Protein AF-A0A840IA68-F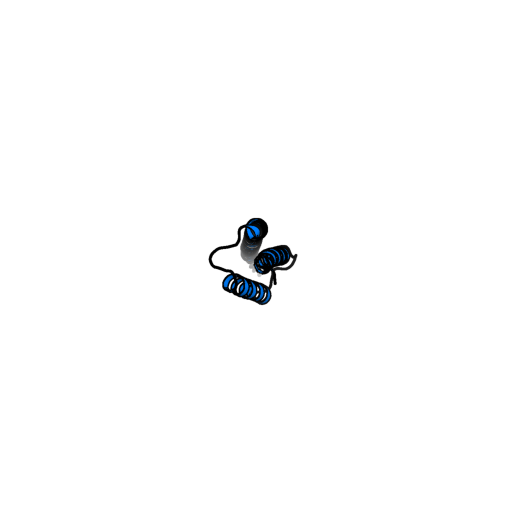1 (afdb_monomer_lite)

Secondary structure (DSSP, 8-state):
--TTHHHHHHHHHHHHHHHHHHSSSPPPHHHHHHHHHHHHHHHHHS-SS--GGGHHHHHHHHHHHHHHHHHHHHHHHHHHHHHHHHHHHHHHHHHHHHHSSSS-------

Organism: NCBI:txid912552

InterPro domains:
  IPR008622 Flagellar protein FliT [PF05400] (5-97)

Sequence (110 aa):
MSELEPYEALAALAERELVLVRGEQLPTLEELDALLRERDALVEALPAEPPAGARPALARAMALQEQTTAELGRRAAEVRRSIGDVELGRRVARGYGTTGVASGGLDWAG

Structure (mmCIF, N/CA/C/O backbone):
data_AF-A0A840IA68-F1
#
_entry.id   AF-A0A840IA68-F1
#
loop_
_atom_site.group_PDB
_atom_site.id
_atom_site.type_symbol
_atom_site.label_atom_id
_atom_site.label_alt_id
_atom_site.label_comp_id
_atom_site.label_asym_id
_atom_site.label_entity_id
_atom_site.label_seq_id
_atom_site.pdbx_PDB_ins_code
_atom_site.Cartn_x
_atom_site.Cartn_y
_atom_site.Cartn_z
_atom_site.occupancy
_atom_site.B_iso_or_equiv
_atom_site.auth_seq_id
_atom_site.auth_comp_id
_atom_site.auth_asym_id
_atom_site.auth_atom_id
_atom_site.pdbx_PDB_model_num
ATOM 1 N N . MET A 1 1 ? -2.498 1.262 26.387 1.00 61.78 1 MET A N 1
ATOM 2 C CA . MET A 1 1 ? -2.772 1.125 24.948 1.00 61.78 1 MET A CA 1
ATOM 3 C C . MET A 1 1 ? -4.273 1.058 24.771 1.00 61.78 1 MET A C 1
ATOM 5 O O . MET A 1 1 ? -4.914 0.328 25.518 1.00 61.78 1 MET A O 1
ATOM 9 N N . SER A 1 2 ? -4.834 1.904 23.911 1.00 82.81 2 SER A N 1
ATOM 10 C CA . SER A 1 2 ? -6.280 1.904 23.635 1.00 82.81 2 SER A CA 1
ATOM 11 C C . SER A 1 2 ? -6.615 0.730 22.715 1.00 82.81 2 SER A C 1
ATOM 13 O O . SER A 1 2 ? -5.811 0.407 21.846 1.00 82.81 2 SER A O 1
ATOM 15 N N . GLU A 1 3 ? -7.803 0.131 22.831 1.00 87.94 3 GLU A N 1
ATOM 16 C CA . GLU A 1 3 ? -8.269 -0.915 21.896 1.00 87.94 3 GLU A CA 1
ATOM 17 C C . GLU A 1 3 ? -8.305 -0.438 20.429 1.00 87.94 3 GLU A C 1
ATOM 19 O O . GLU A 1 3 ? -8.328 -1.249 19.508 1.00 87.94 3 GLU A O 1
ATOM 24 N N . LEU A 1 4 ? -8.286 0.881 20.202 1.00 92.06 4 LEU A N 1
ATOM 25 C CA . LEU A 1 4 ? -8.270 1.500 18.872 1.00 92.06 4 LEU A CA 1
ATOM 26 C C . LEU A 1 4 ? -6.860 1.707 18.298 1.00 92.06 4 LEU A C 1
ATOM 28 O O . LEU A 1 4 ? -6.716 1.960 17.105 1.00 92.06 4 LEU A O 1
ATOM 32 N N . GLU A 1 5 ? -5.821 1.614 19.127 1.00 92.38 5 GLU A N 1
ATOM 33 C CA . GLU A 1 5 ? -4.443 1.948 18.751 1.00 92.38 5 GLU A CA 1
ATOM 34 C C . GLU A 1 5 ? -3.893 1.078 17.604 1.00 92.38 5 GLU A C 1
ATOM 36 O O . GLU A 1 5 ? -3.343 1.653 16.663 1.00 92.38 5 GLU A O 1
ATOM 41 N N . PRO A 1 6 ? -4.108 -0.255 17.571 1.00 93.81 6 PRO A N 1
ATOM 42 C CA . PRO A 1 6 ? -3.674 -1.082 16.441 1.00 93.81 6 PRO A CA 1
ATOM 43 C C . PRO A 1 6 ? -4.346 -0.709 15.110 1.00 93.81 6 PRO A C 1
ATOM 45 O O . PRO A 1 6 ? -3.743 -0.829 14.047 1.00 93.81 6 PRO A O 1
ATOM 48 N N . TYR A 1 7 ? -5.588 -0.218 15.154 1.00 95.38 7 TYR A N 1
ATOM 49 C CA . TYR A 1 7 ? -6.327 0.191 13.958 1.00 95.38 7 TYR A CA 1
ATOM 50 C C . TYR A 1 7 ? -5.835 1.528 13.406 1.00 95.38 7 TYR A C 1
ATOM 52 O O . TYR A 1 7 ? -5.718 1.685 12.192 1.00 95.38 7 TYR A O 1
ATOM 60 N N . GLU A 1 8 ? -5.514 2.484 14.279 1.00 96.31 8 GLU A N 1
ATOM 61 C CA . GLU A 1 8 ? -4.855 3.726 13.857 1.00 96.31 8 GLU A CA 1
ATOM 62 C C . GLU A 1 8 ? -3.434 3.446 13.347 1.00 96.31 8 GLU A C 1
ATOM 64 O O . GLU A 1 8 ? -3.021 4.040 12.354 1.00 96.31 8 GLU A O 1
ATOM 69 N N . ALA A 1 9 ? -2.713 2.488 13.944 1.00 96.25 9 ALA A N 1
ATOM 70 C CA . ALA A 1 9 ? -1.418 2.039 13.434 1.00 96.25 9 ALA A CA 1
ATOM 71 C C . ALA A 1 9 ? -1.534 1.424 12.029 1.00 96.25 9 ALA A C 1
ATOM 73 O O . ALA A 1 9 ? -0.722 1.735 11.160 1.00 96.25 9 ALA A O 1
ATOM 74 N N . LEU A 1 10 ? -2.575 0.625 11.765 1.00 96.31 10 LEU A N 1
ATOM 75 C CA . LEU A 1 10 ? -2.850 0.090 10.429 1.00 96.31 10 LEU A CA 1
ATOM 76 C C . LEU A 1 10 ? -3.147 1.203 9.411 1.00 96.31 10 LEU A C 1
ATOM 78 O O . LEU A 1 10 ? -2.665 1.155 8.280 1.00 96.31 10 LEU A O 1
ATOM 82 N N . ALA A 1 11 ? -3.915 2.223 9.805 1.00 97.06 11 ALA A N 1
ATOM 83 C CA . ALA A 1 11 ? 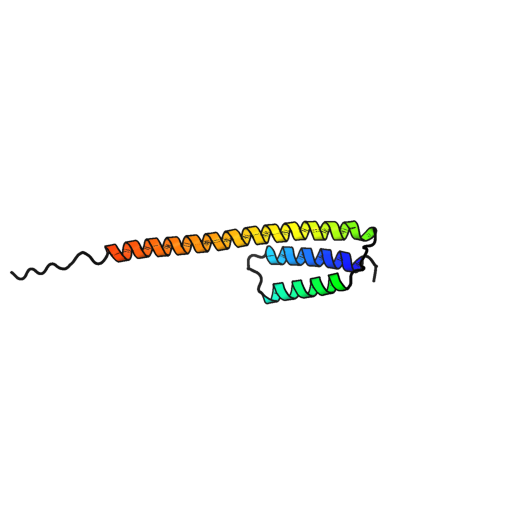-4.179 3.377 8.950 1.00 97.06 11 ALA A CA 1
ATOM 84 C C . ALA A 1 11 ? -2.893 4.165 8.649 1.00 97.06 11 ALA A C 1
ATOM 86 O O . ALA A 1 11 ? -2.627 4.473 7.490 1.00 97.06 11 ALA A O 1
ATOM 87 N N . ALA A 1 12 ? -2.061 4.420 9.662 1.00 97.19 12 ALA A N 1
ATOM 88 C CA . ALA A 1 12 ? -0.770 5.082 9.493 1.00 97.19 12 ALA A CA 1
ATOM 89 C C . ALA A 1 12 ? 0.190 4.269 8.607 1.00 97.19 12 ALA A C 1
ATOM 91 O O . ALA A 1 12 ? 0.888 4.833 7.766 1.00 97.19 12 ALA A O 1
ATOM 92 N N . LEU A 1 13 ? 0.200 2.939 8.741 1.00 97.38 13 LEU A N 1
ATOM 93 C CA . LEU A 1 13 ? 0.963 2.055 7.862 1.00 97.38 13 LEU A CA 1
ATOM 94 C C . LEU A 1 13 ? 0.522 2.209 6.398 1.00 97.38 13 LEU A C 1
ATOM 96 O O . LEU A 1 13 ? 1.378 2.383 5.530 1.00 97.38 13 LEU A O 1
ATOM 100 N N . ALA A 1 14 ? -0.787 2.230 6.133 1.00 97.44 14 ALA A N 1
ATOM 101 C CA . ALA A 1 14 ? -1.323 2.438 4.787 1.00 97.44 14 ALA A CA 1
ATOM 102 C C . ALA A 1 14 ? -0.957 3.823 4.210 1.00 97.44 14 ALA A C 1
ATOM 104 O O . ALA A 1 14 ? -0.717 3.953 3.009 1.00 97.44 14 ALA A O 1
ATOM 105 N N . GLU A 1 15 ? -0.859 4.863 5.047 1.00 97.50 15 GLU A N 1
ATOM 106 C CA . GLU A 1 15 ? -0.368 6.184 4.622 1.00 97.50 15 GLU A CA 1
ATOM 107 C C . GLU A 1 15 ? 1.104 6.126 4.200 1.00 97.50 15 GLU A C 1
ATOM 109 O O . GLU A 1 15 ? 1.469 6.667 3.155 1.00 97.50 15 GLU A O 1
ATOM 114 N N . ARG A 1 16 ? 1.956 5.441 4.972 1.00 96.88 16 ARG A N 1
ATOM 115 C CA . ARG A 1 16 ? 3.382 5.287 4.639 1.00 96.88 16 ARG A CA 1
ATOM 116 C C . ARG A 1 16 ? 3.588 4.465 3.371 1.00 96.88 16 ARG A C 1
ATOM 118 O O . ARG A 1 16 ? 4.428 4.833 2.556 1.00 96.88 16 ARG A O 1
ATOM 125 N N . GLU A 1 17 ? 2.818 3.395 3.183 1.00 95.81 17 GLU A N 1
ATOM 126 C CA . GLU A 1 17 ? 2.806 2.630 1.932 1.00 95.81 17 GLU A CA 1
ATOM 127 C C . GLU A 1 17 ? 2.453 3.538 0.750 1.00 95.81 17 GLU A C 1
ATOM 129 O O . GLU A 1 17 ? 3.168 3.543 -0.252 1.00 95.81 17 GLU A O 1
ATOM 134 N N . LEU A 1 18 ? 1.411 4.369 0.886 1.00 95.94 18 LEU A N 1
ATOM 135 C CA . LEU A 1 18 ? 1.013 5.313 -0.156 1.00 95.94 18 LEU A CA 1
ATOM 136 C C . LEU A 1 18 ? 2.115 6.339 -0.465 1.00 95.94 18 LEU A C 1
ATOM 138 O O . LEU A 1 18 ? 2.364 6.648 -1.631 1.00 95.94 18 LEU A O 1
ATOM 142 N N . VAL A 1 19 ? 2.779 6.874 0.561 1.00 95.88 19 VAL A N 1
ATOM 143 C CA . VAL A 1 19 ? 3.915 7.795 0.397 1.00 95.88 19 VAL A CA 1
ATOM 144 C C . VAL A 1 19 ? 5.060 7.109 -0.341 1.00 95.88 19 VAL A C 1
ATOM 146 O O . VAL A 1 19 ? 5.585 7.676 -1.300 1.00 95.88 19 VAL A O 1
ATOM 149 N N . LEU A 1 20 ? 5.405 5.881 0.052 1.00 94.69 20 LEU A N 1
ATOM 150 C CA . LEU A 1 20 ? 6.472 5.110 -0.573 1.00 94.69 20 LEU A CA 1
ATOM 151 C C . LEU A 1 20 ? 6.174 4.866 -2.060 1.00 94.69 20 LEU A C 1
ATOM 153 O O . LEU A 1 20 ? 7.022 5.131 -2.911 1.00 94.69 20 LEU A O 1
ATOM 157 N N . VAL A 1 21 ? 4.953 4.438 -2.401 1.00 93.38 21 VAL A N 1
ATOM 158 C CA . VAL A 1 21 ? 4.584 4.207 -3.807 1.00 93.38 21 VAL A CA 1
ATOM 159 C C . VAL A 1 21 ? 4.371 5.490 -4.596 1.00 93.38 21 VAL A C 1
ATOM 161 O O . VAL A 1 21 ? 4.337 5.415 -5.813 1.00 93.38 21 VAL A O 1
ATOM 164 N N . ARG A 1 22 ? 4.207 6.656 -3.961 1.00 94.88 22 ARG A N 1
ATOM 165 C CA . ARG A 1 22 ? 4.130 7.956 -4.651 1.00 94.88 22 ARG A CA 1
ATOM 166 C C . ARG A 1 22 ? 5.488 8.632 -4.815 1.00 94.88 22 ARG A C 1
ATOM 168 O O . ARG A 1 22 ? 5.591 9.536 -5.642 1.00 94.88 22 ARG A O 1
ATOM 175 N N . GLY A 1 23 ? 6.515 8.196 -4.087 1.00 93.94 23 GLY A N 1
ATOM 176 C CA . GLY A 1 23 ? 7.871 8.735 -4.187 1.00 93.94 23 GLY A CA 1
ATOM 177 C C . GLY A 1 23 ? 8.427 8.677 -5.613 1.00 93.94 23 GLY A C 1
ATOM 178 O O . GLY A 1 23 ? 8.061 7.802 -6.395 1.00 93.94 23 GLY A O 1
ATOM 179 N N . GLU A 1 24 ? 9.302 9.613 -5.982 1.00 88.94 24 GLU A N 1
ATOM 180 C CA . GLU A 1 24 ? 9.869 9.683 -7.343 1.00 88.94 24 GLU A CA 1
ATOM 181 C C . GLU A 1 24 ? 10.639 8.413 -7.731 1.00 88.94 24 GLU A C 1
ATOM 183 O O . GLU A 1 24 ? 10.656 8.013 -8.895 1.00 88.94 24 GLU A O 1
ATOM 188 N N . GLN A 1 25 ? 11.252 7.763 -6.744 1.00 88.31 25 GLN A N 1
ATOM 189 C CA . GLN A 1 25 ? 11.977 6.514 -6.919 1.00 88.31 25 GLN A CA 1
ATOM 190 C C . GLN A 1 25 ? 11.035 5.324 -6.730 1.00 88.31 25 GLN A C 1
ATOM 192 O O . GLN A 1 25 ? 10.068 5.379 -5.968 1.00 88.31 25 GLN A O 1
ATOM 197 N N . LEU A 1 26 ? 11.309 4.236 -7.452 1.00 85.56 26 LEU A N 1
ATOM 198 C CA . LEU A 1 26 ? 10.636 2.973 -7.178 1.00 85.56 26 LEU A CA 1
ATOM 199 C C . LEU A 1 26 ? 11.124 2.441 -5.826 1.00 85.56 26 LEU A C 1
ATOM 201 O O . LEU A 1 26 ? 12.331 2.479 -5.583 1.00 85.56 26 LEU A O 1
ATOM 205 N N . PRO A 1 27 ? 10.221 1.925 -4.980 1.00 87.81 27 PRO A N 1
ATOM 206 C CA . PRO A 1 27 ? 10.630 1.308 -3.733 1.00 87.81 27 PRO A CA 1
ATOM 207 C C . PRO A 1 27 ? 11.523 0.100 -3.983 1.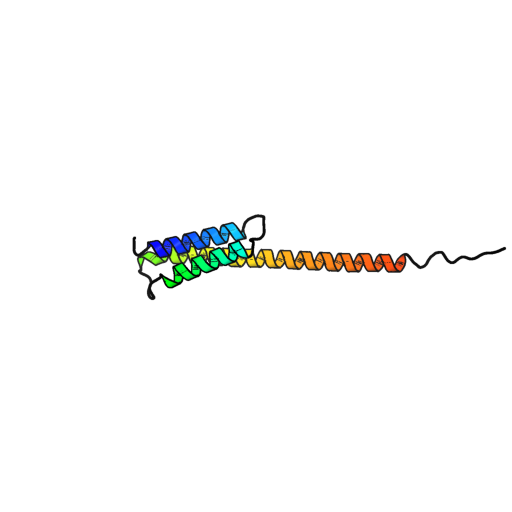00 87.81 27 PRO A C 1
ATOM 209 O O . PRO A 1 27 ? 11.324 -0.668 -4.931 1.00 87.81 27 PRO A O 1
ATOM 212 N N . THR A 1 28 ? 12.496 -0.075 -3.102 1.00 91.56 28 THR A N 1
ATOM 213 C CA . THR A 1 28 ? 13.325 -1.275 -3.061 1.00 91.56 28 THR A CA 1
ATOM 214 C C . THR A 1 28 ? 12.509 -2.472 -2.569 1.00 91.56 28 THR A C 1
ATOM 216 O O . THR A 1 28 ? 11.487 -2.333 -1.892 1.00 91.56 28 THR A O 1
ATOM 219 N N . LEU A 1 29 ? 12.968 -3.684 -2.895 1.00 89.94 29 LEU A N 1
ATOM 220 C CA . LEU A 1 29 ? 12.339 -4.910 -2.391 1.00 89.94 29 LEU A CA 1
ATOM 221 C C . LEU A 1 29 ? 12.406 -5.001 -0.861 1.00 89.94 29 LEU A C 1
ATOM 223 O O . LEU A 1 29 ? 11.480 -5.517 -0.247 1.00 89.94 29 LEU A O 1
ATOM 227 N N . GLU A 1 30 ? 13.470 -4.476 -0.255 1.00 94.00 30 GLU A N 1
ATOM 228 C CA . GLU A 1 30 ? 13.672 -4.470 1.197 1.00 94.00 30 GLU A CA 1
ATOM 229 C C . GLU A 1 30 ? 12.680 -3.542 1.910 1.00 94.00 30 GLU A C 1
ATOM 231 O O . GLU A 1 30 ? 12.122 -3.923 2.937 1.00 94.00 30 GLU A O 1
ATOM 236 N N . GLU A 1 31 ? 12.400 -2.360 1.350 1.00 92.75 31 GLU A N 1
ATOM 237 C CA . GLU A 1 31 ? 11.383 -1.438 1.880 1.00 92.75 31 GLU A CA 1
ATOM 238 C C . GLU A 1 31 ? 9.975 -2.034 1.793 1.00 92.75 31 GLU A C 1
ATOM 240 O O . GLU A 1 31 ? 9.195 -1.929 2.742 1.00 92.75 31 GLU A O 1
ATOM 245 N N . LEU A 1 32 ? 9.654 -2.694 0.675 1.00 89.94 32 LEU A N 1
ATOM 246 C CA . LEU A 1 32 ? 8.374 -3.381 0.513 1.00 89.94 32 LEU A CA 1
ATOM 247 C C . LEU A 1 32 ? 8.239 -4.541 1.501 1.00 89.94 32 LEU A C 1
ATOM 249 O O . LEU A 1 32 ? 7.222 -4.643 2.180 1.00 89.94 32 LEU A O 1
ATOM 253 N N . ASP A 1 33 ? 9.264 -5.384 1.624 1.00 93.25 33 ASP A N 1
ATOM 254 C CA . ASP A 1 33 ? 9.272 -6.509 2.561 1.00 93.25 33 ASP A CA 1
ATOM 255 C C . ASP A 1 33 ? 9.143 -6.050 4.023 1.00 93.25 33 ASP A C 1
ATOM 257 O O . ASP A 1 33 ? 8.406 -6.650 4.806 1.00 93.25 33 ASP A O 1
ATOM 261 N N . ALA A 1 34 ? 9.796 -4.943 4.390 1.00 94.88 34 ALA A N 1
ATOM 262 C CA . ALA A 1 34 ? 9.656 -4.352 5.716 1.00 94.88 34 ALA A CA 1
ATOM 263 C C . ALA A 1 34 ? 8.207 -3.927 6.013 1.00 94.88 34 ALA A C 1
ATOM 265 O O . ALA A 1 34 ? 7.696 -4.238 7.091 1.00 94.88 34 ALA A O 1
ATOM 266 N N . LEU A 1 35 ? 7.530 -3.277 5.060 1.00 93.94 35 LEU A N 1
ATOM 267 C CA . LEU A 1 35 ? 6.126 -2.876 5.215 1.00 93.94 35 LEU A CA 1
ATOM 268 C C . LEU A 1 35 ? 5.180 -4.080 5.274 1.00 93.94 35 LEU A C 1
ATOM 270 O O . LEU A 1 35 ? 4.266 -4.086 6.096 1.00 93.94 35 LEU A O 1
ATOM 274 N N . LEU A 1 36 ? 5.423 -5.117 4.463 1.00 93.06 36 LEU A N 1
ATOM 275 C CA . LEU A 1 36 ? 4.650 -6.362 4.502 1.00 93.06 36 LEU A CA 1
ATOM 276 C C . LEU A 1 36 ? 4.748 -7.027 5.880 1.00 93.06 36 LEU A C 1
ATOM 278 O O . LEU A 1 36 ? 3.721 -7.335 6.478 1.00 93.06 36 LEU A O 1
ATOM 282 N N . ARG A 1 37 ? 5.963 -7.167 6.423 1.00 95.94 37 ARG A N 1
ATOM 283 C CA . ARG A 1 37 ? 6.178 -7.747 7.757 1.00 95.94 37 ARG A CA 1
ATOM 284 C C . ARG A 1 37 ? 5.511 -6.942 8.866 1.00 95.94 37 ARG A C 1
ATOM 286 O O . ARG A 1 37 ? 4.936 -7.528 9.779 1.00 95.94 37 ARG A O 1
ATOM 293 N N . GLU A 1 38 ? 5.577 -5.614 8.805 1.00 95.94 38 GLU A N 1
ATOM 294 C CA . GLU A 1 38 ? 4.904 -4.760 9.790 1.00 95.94 38 GLU A CA 1
ATOM 295 C C . GLU A 1 38 ? 3.380 -4.879 9.696 1.00 95.94 38 GLU A C 1
ATOM 297 O O . GLU A 1 38 ? 2.705 -4.945 10.724 1.00 95.94 38 GLU A O 1
ATOM 302 N N . ARG A 1 39 ? 2.834 -4.973 8.478 1.00 95.38 39 ARG A N 1
ATOM 303 C CA . ARG A 1 39 ? 1.404 -5.209 8.271 1.00 95.38 39 ARG A CA 1
ATOM 304 C C . ARG A 1 39 ? 0.968 -6.539 8.853 1.00 95.38 39 ARG A C 1
ATOM 306 O O . ARG A 1 39 ? -0.028 -6.578 9.567 1.00 95.38 39 ARG A O 1
ATOM 313 N N . ASP A 1 40 ? 1.691 -7.605 8.536 1.00 95.69 40 ASP A N 1
ATOM 314 C CA . ASP A 1 40 ? 1.338 -8.953 8.964 1.00 95.69 40 ASP A CA 1
ATOM 315 C C . ASP A 1 40 ? 1.370 -9.037 10.496 1.00 95.69 40 ASP A C 1
ATOM 317 O O . ASP A 1 40 ? 0.406 -9.501 11.100 1.00 95.69 40 ASP A O 1
ATOM 321 N N . ALA A 1 41 ? 2.383 -8.441 11.137 1.00 94.88 41 ALA A N 1
ATOM 322 C CA . ALA A 1 41 ? 2.453 -8.337 12.593 1.00 94.88 41 ALA A CA 1
ATOM 323 C C . ALA A 1 41 ? 1.287 -7.532 13.202 1.00 94.88 41 ALA A C 1
ATOM 325 O O . ALA A 1 41 ? 0.744 -7.920 14.237 1.00 94.88 41 ALA A O 1
ATOM 326 N N . LEU A 1 42 ? 0.880 -6.418 12.577 1.00 94.12 42 LEU A N 1
ATOM 327 C CA . LEU A 1 42 ? -0.282 -5.648 13.032 1.00 94.12 42 LEU A CA 1
ATOM 328 C C . LEU A 1 42 ? -1.571 -6.455 12.896 1.00 94.12 42 LEU A C 1
ATOM 330 O O . LEU A 1 42 ? -2.356 -6.486 13.835 1.00 94.12 42 LEU A O 1
ATOM 334 N N . VAL A 1 43 ? -1.780 -7.115 11.756 1.00 93.75 43 VAL A N 1
ATOM 335 C CA . VAL A 1 43 ? -2.978 -7.918 11.481 1.00 93.75 43 VAL A CA 1
ATOM 336 C C . VAL A 1 43 ? -3.073 -9.114 12.425 1.00 93.75 43 VAL A C 1
ATOM 338 O O . VAL A 1 43 ? -4.157 -9.380 12.938 1.00 93.75 43 VAL A O 1
ATOM 341 N N . GLU A 1 44 ? -1.962 -9.793 12.713 1.00 94.19 44 GLU A N 1
ATOM 342 C CA . GLU A 1 44 ? -1.913 -10.884 13.697 1.00 94.19 44 GLU A CA 1
ATOM 343 C C . GLU A 1 44 ? -2.277 -10.422 15.115 1.00 94.19 44 GLU A C 1
ATOM 345 O O . GLU A 1 44 ? -2.834 -11.195 15.895 1.00 94.19 44 GLU A O 1
ATOM 350 N N . ALA A 1 45 ? -1.996 -9.161 15.454 1.00 90.94 45 ALA A N 1
ATOM 351 C CA . ALA A 1 45 ? -2.330 -8.580 16.751 1.00 90.94 45 ALA A CA 1
ATOM 352 C C . ALA A 1 45 ? -3.789 -8.091 16.856 1.00 90.94 45 ALA A C 1
ATOM 354 O O . ALA A 1 45 ? -4.240 -7.759 17.957 1.00 90.94 45 ALA A O 1
ATOM 355 N N . LEU A 1 46 ? -4.531 -8.013 15.743 1.00 91.69 46 LEU A N 1
ATOM 356 C CA . LEU A 1 46 ? -5.921 -7.560 15.753 1.00 91.69 46 LEU A CA 1
ATOM 357 C C . LEU A 1 46 ? -6.865 -8.658 16.271 1.00 91.69 46 LEU A C 1
ATOM 359 O O . LEU A 1 46 ? -6.706 -9.834 15.939 1.00 91.69 46 LEU A O 1
ATOM 363 N N . PRO A 1 47 ? -7.899 -8.297 17.054 1.00 92.38 47 PRO A N 1
ATOM 364 C CA . PRO A 1 47 ? -8.949 -9.239 17.408 1.00 92.38 47 PRO A CA 1
ATOM 365 C C . PRO A 1 47 ? -9.743 -9.655 16.162 1.00 92.38 47 PRO A C 1
ATOM 367 O O . PRO A 1 47 ? -9.888 -8.889 15.211 1.00 92.38 47 PRO A O 1
ATOM 370 N N . ALA A 1 48 ? -10.322 -10.858 16.202 1.00 90.69 48 ALA A N 1
ATOM 371 C CA . ALA A 1 48 ? -11.131 -11.386 15.102 1.00 90.69 48 ALA A CA 1
ATOM 372 C C . ALA A 1 48 ? -12.360 -10.514 14.777 1.00 90.69 48 ALA A C 1
ATOM 374 O O . ALA A 1 48 ? -12.791 -10.460 13.627 1.00 90.69 48 ALA A O 1
ATOM 375 N N . GLU A 1 49 ? -12.915 -9.830 15.782 1.00 93.06 49 GLU A N 1
ATOM 376 C CA . GLU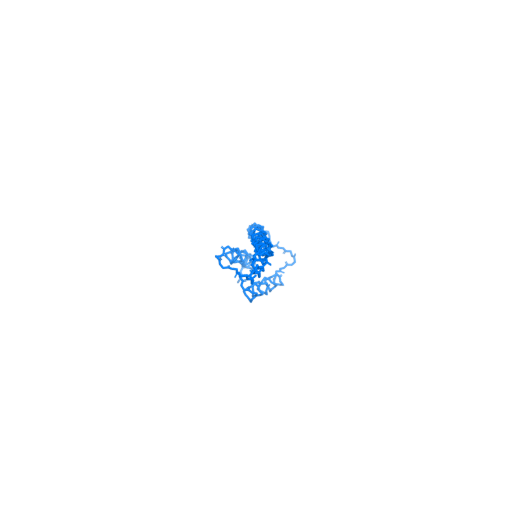 A 1 49 ? -14.018 -8.888 15.619 1.00 93.06 49 GLU A CA 1
ATOM 377 C C . GLU A 1 49 ? -13.570 -7.478 16.034 1.00 93.06 49 GLU A C 1
ATOM 379 O O . GLU A 1 49 ? -13.161 -7.276 17.184 1.00 93.06 49 GLU A O 1
ATOM 384 N N . PRO A 1 50 ? -13.614 -6.490 15.121 1.00 92.56 50 PRO A N 1
ATOM 385 C CA . PRO A 1 50 ? -13.179 -5.142 15.433 1.00 92.56 50 PRO A CA 1
ATOM 386 C C . PRO A 1 50 ? -14.204 -4.394 16.296 1.00 92.56 50 PRO A C 1
ATOM 388 O O . PRO A 1 50 ? -15.409 -4.485 16.047 1.00 92.56 50 PRO A O 1
ATOM 391 N N . PRO A 1 51 ? -13.758 -3.582 17.272 1.00 94.75 51 PRO A N 1
ATOM 392 C CA . PRO A 1 51 ? -14.662 -2.760 18.062 1.00 94.75 51 PRO A CA 1
ATOM 393 C C . PRO A 1 51 ? -15.326 -1.696 17.179 1.00 94.75 51 PRO A C 1
ATOM 395 O O . PRO A 1 51 ? -14.729 -1.186 16.229 1.00 94.75 51 PRO A O 1
ATOM 398 N N . ALA A 1 52 ? -16.550 -1.281 17.521 1.00 93.50 52 ALA A N 1
ATOM 399 C CA . ALA A 1 52 ? -17.315 -0.313 16.723 1.00 93.50 52 ALA A CA 1
ATOM 400 C C . ALA A 1 52 ? -16.559 1.011 16.468 1.00 93.50 52 ALA A C 1
ATOM 402 O O . ALA A 1 52 ? -16.698 1.617 15.403 1.00 93.50 52 ALA A O 1
ATOM 403 N N . GLY A 1 53 ? -15.722 1.434 17.422 1.00 94.62 53 GLY A N 1
ATOM 404 C CA . GLY A 1 53 ? -14.884 2.630 17.313 1.00 94.62 53 GLY A CA 1
ATOM 405 C C . GLY A 1 53 ? -13.740 2.528 16.297 1.00 94.62 53 GLY A C 1
ATOM 406 O O . GLY A 1 53 ? -13.213 3.560 15.902 1.00 94.62 53 GLY A O 1
ATOM 407 N N . ALA A 1 54 ? -13.375 1.328 15.829 1.00 96.19 54 ALA A N 1
ATOM 408 C CA . ALA A 1 54 ? -12.313 1.128 14.836 1.00 96.19 54 ALA A CA 1
ATOM 409 C C . ALA A 1 54 ? -12.760 1.446 13.400 1.00 96.19 54 ALA A C 1
ATOM 411 O O . ALA A 1 54 ? -11.930 1.611 12.503 1.00 96.19 54 ALA A O 1
ATOM 412 N N . ARG A 1 55 ? -14.075 1.554 13.164 1.00 96.06 55 ARG A N 1
ATOM 413 C CA . ARG A 1 55 ? -14.655 1.749 11.828 1.00 96.06 55 ARG A CA 1
ATOM 414 C C . ARG A 1 55 ? -14.057 2.936 11.051 1.00 96.06 55 ARG A C 1
ATOM 416 O O . ARG A 1 55 ? -13.783 2.750 9.866 1.00 96.06 55 ARG A O 1
ATOM 423 N N . PRO A 1 56 ? -13.821 4.125 11.644 1.00 96.94 56 PRO A N 1
ATOM 424 C CA . PRO A 1 56 ? -13.204 5.240 10.924 1.00 96.94 56 PRO A CA 1
ATOM 425 C C . PRO A 1 56 ? -11.759 4.958 10.489 1.00 96.94 56 PRO A C 1
ATOM 427 O O . PRO A 1 56 ? -11.392 5.290 9.363 1.00 96.94 56 PRO A O 1
ATOM 430 N N . ALA A 1 57 ? -10.953 4.327 11.347 1.00 96.31 57 ALA A N 1
ATOM 431 C CA . ALA A 1 57 ? -9.566 3.979 11.041 1.00 96.31 57 ALA A CA 1
ATOM 432 C C . ALA A 1 57 ? -9.488 2.924 9.926 1.00 96.31 57 ALA A C 1
ATOM 434 O O . ALA A 1 57 ? -8.752 3.098 8.958 1.00 96.31 57 ALA A O 1
ATOM 435 N N . LEU A 1 58 ? -10.329 1.887 9.998 1.00 96.06 58 LEU A N 1
ATOM 436 C CA . LEU A 1 58 ? -10.437 0.857 8.959 1.00 96.06 58 LEU A CA 1
ATOM 437 C C . LEU A 1 58 ? -10.885 1.432 7.609 1.00 96.06 58 LEU A C 1
ATOM 439 O O . LEU A 1 58 ? -10.317 1.090 6.575 1.00 96.06 58 LEU A O 1
ATOM 443 N N . ALA A 1 59 ? -11.866 2.340 7.607 1.00 97.56 59 ALA A N 1
ATOM 444 C CA . ALA A 1 59 ? -12.305 3.013 6.386 1.00 97.56 59 ALA A CA 1
ATOM 445 C C . ALA A 1 59 ? -11.182 3.856 5.760 1.00 97.56 59 ALA A C 1
ATOM 447 O O . ALA A 1 59 ? -11.011 3.846 4.541 1.00 97.56 59 ALA A O 1
ATOM 448 N N . ARG A 1 60 ? -10.388 4.550 6.589 1.00 98.00 60 ARG A N 1
ATOM 449 C CA . ARG A 1 60 ? -9.214 5.310 6.137 1.00 98.00 60 ARG A CA 1
ATOM 450 C C . ARG A 1 60 ? -8.162 4.386 5.528 1.00 98.00 60 ARG A C 1
ATOM 452 O O . ARG A 1 60 ? -7.729 4.632 4.407 1.00 98.00 60 ARG A O 1
ATOM 459 N N . ALA A 1 61 ? -7.805 3.310 6.230 1.00 97.19 61 ALA A N 1
ATOM 460 C CA . ALA A 1 61 ? -6.849 2.317 5.752 1.00 97.19 61 ALA A CA 1
ATOM 461 C C . ALA A 1 61 ? -7.281 1.727 4.398 1.00 97.19 61 ALA A C 1
ATOM 463 O O . ALA A 1 61 ? -6.485 1.690 3.466 1.00 97.19 61 ALA A O 1
ATOM 464 N N . MET A 1 62 ? -8.557 1.354 4.247 1.00 97.44 62 MET A N 1
ATOM 465 C CA . MET A 1 62 ? -9.104 0.828 2.991 1.00 97.44 62 MET A CA 1
ATOM 466 C C . MET A 1 62 ? -8.994 1.839 1.839 1.00 97.44 62 MET A C 1
ATOM 468 O O . MET A 1 62 ? -8.484 1.501 0.773 1.00 97.44 62 MET A O 1
ATOM 472 N N . ALA A 1 63 ? -9.388 3.096 2.064 1.00 98.19 63 ALA A N 1
ATOM 473 C CA . ALA A 1 63 ? -9.290 4.145 1.048 1.00 98.19 63 ALA A CA 1
ATOM 474 C C . ALA A 1 63 ? -7.836 4.439 0.628 1.00 98.19 63 ALA A C 1
ATOM 476 O O . ALA A 1 63 ? -7.573 4.808 -0.519 1.00 98.19 63 ALA A O 1
ATOM 477 N N . LEU A 1 64 ? -6.879 4.297 1.546 1.00 97.88 64 LEU A N 1
ATOM 478 C CA . LEU A 1 64 ? -5.453 4.431 1.249 1.00 97.88 64 LEU A CA 1
ATOM 479 C C . LEU A 1 64 ? -4.936 3.234 0.446 1.00 97.88 64 LEU A C 1
ATOM 481 O O . LEU A 1 64 ? -4.221 3.434 -0.529 1.00 97.88 64 LEU A O 1
ATOM 485 N N . GLN A 1 65 ? -5.356 2.011 0.778 1.00 96.31 65 GLN A N 1
ATOM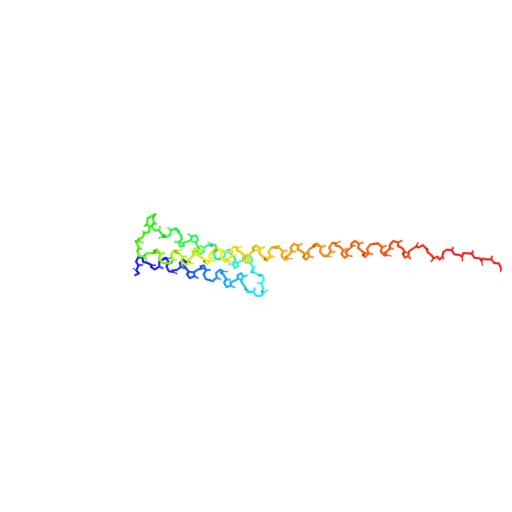 486 C CA . GLN A 1 65 ? -4.993 0.807 0.022 1.00 96.31 65 GLN A CA 1
ATOM 487 C C . GLN A 1 65 ? -5.499 0.834 -1.421 1.00 96.31 65 GLN A C 1
ATOM 489 O O . GLN A 1 65 ? -4.778 0.449 -2.345 1.00 96.31 65 GLN A O 1
ATOM 494 N N . GLU A 1 66 ? -6.716 1.330 -1.643 1.00 97.81 66 GLU A N 1
ATOM 495 C CA . GLU A 1 66 ? -7.252 1.538 -2.991 1.00 97.81 66 GLU A CA 1
ATOM 496 C C . GLU A 1 66 ? -6.380 2.517 -3.791 1.00 97.81 66 GLU A C 1
ATOM 498 O O . GLU A 1 66 ? -6.033 2.249 -4.945 1.00 97.81 66 GLU A O 1
ATOM 503 N N . GLN A 1 67 ? -5.951 3.618 -3.165 1.00 98.00 67 GLN A N 1
ATOM 504 C CA . GLN A 1 67 ? -5.039 4.584 -3.785 1.00 98.00 67 GLN A CA 1
ATOM 505 C C . GLN A 1 67 ? -3.661 3.981 -4.074 1.00 98.00 67 GLN A C 1
ATOM 507 O O . GLN A 1 67 ? -3.128 4.188 -5.165 1.00 98.00 67 GLN A O 1
ATOM 512 N N . THR A 1 68 ? -3.098 3.223 -3.133 1.00 95.31 68 THR A N 1
ATOM 513 C CA . THR A 1 68 ? -1.819 2.519 -3.297 1.00 95.31 68 THR A CA 1
ATOM 514 C C . THR A 1 68 ? -1.895 1.540 -4.467 1.00 95.31 68 THR A C 1
ATOM 516 O O . THR A 1 68 ? -1.029 1.541 -5.342 1.00 95.31 68 THR A O 1
ATOM 519 N N . THR A 1 69 ? -2.976 0.762 -4.550 1.00 94.75 69 THR A N 1
ATOM 520 C CA . THR A 1 69 ? -3.219 -0.197 -5.637 1.00 94.75 69 THR A CA 1
ATOM 521 C C . THR A 1 69 ? -3.322 0.501 -6.994 1.00 94.75 69 THR A C 1
ATOM 523 O O . THR A 1 69 ? -2.705 0.063 -7.969 1.00 94.75 69 THR A O 1
ATOM 526 N N . ALA A 1 70 ? -4.064 1.608 -7.068 1.00 96.75 70 ALA A N 1
ATOM 527 C CA . ALA A 1 70 ? -4.200 2.390 -8.293 1.00 96.75 70 ALA A CA 1
ATOM 528 C C . ALA A 1 70 ? -2.853 2.968 -8.761 1.00 96.75 70 ALA A C 1
ATOM 530 O O . ALA A 1 70 ? -2.521 2.893 -9.947 1.00 96.75 70 ALA A O 1
ATOM 531 N N . GLU A 1 71 ? -2.053 3.497 -7.834 1.00 95.12 71 GLU A N 1
ATOM 532 C CA . GLU A 1 71 ? -0.736 4.067 -8.125 1.00 95.12 71 GLU A CA 1
ATOM 533 C C . GLU A 1 71 ? 0.259 3.002 -8.609 1.00 95.12 71 GLU A C 1
ATOM 535 O O . GLU A 1 71 ? 0.929 3.194 -9.627 1.00 95.12 71 GLU A O 1
ATOM 540 N N . LEU A 1 72 ? 0.300 1.837 -7.957 1.00 92.25 72 LEU A N 1
ATOM 541 C CA . LEU A 1 72 ? 1.100 0.699 -8.415 1.00 92.25 72 LEU A CA 1
ATOM 542 C C . LEU A 1 72 ? 0.678 0.239 -9.818 1.00 92.25 72 LEU A C 1
ATOM 544 O O . LEU A 1 72 ? 1.530 -0.010 -10.675 1.00 92.25 72 LEU A O 1
ATOM 548 N N . GLY A 1 73 ? -0.630 0.183 -10.088 1.00 93.81 73 GLY A N 1
ATOM 549 C CA . GLY A 1 73 ? -1.167 -0.137 -11.412 1.00 93.81 73 GLY A CA 1
ATOM 550 C C . GLY A 1 73 ? -0.719 0.856 -12.491 1.00 93.81 73 GLY A C 1
ATOM 551 O O . GLY A 1 73 ? -0.299 0.443 -13.580 1.00 93.81 73 GLY A O 1
ATOM 552 N N . ARG A 1 74 ? -0.745 2.158 -12.177 1.00 95.31 74 ARG A N 1
ATOM 553 C CA . ARG A 1 74 ? -0.261 3.234 -13.055 1.00 95.31 74 ARG A CA 1
ATOM 554 C C . ARG A 1 74 ? 1.229 3.075 -13.364 1.00 95.31 74 ARG A C 1
ATOM 556 O O . ARG A 1 74 ? 1.605 3.051 -14.538 1.00 95.31 74 ARG A O 1
ATOM 563 N N . ARG A 1 75 ? 2.065 2.884 -12.340 1.00 91.44 75 ARG A N 1
ATOM 564 C CA . ARG A 1 75 ? 3.519 2.697 -12.499 1.00 91.44 75 ARG A CA 1
ATOM 565 C C . ARG A 1 75 ? 3.863 1.448 -13.299 1.00 91.44 75 ARG A C 1
ATOM 567 O O . ARG A 1 75 ? 4.697 1.498 -14.201 1.00 91.44 75 ARG A O 1
ATOM 574 N N . ALA A 1 76 ? 3.175 0.336 -13.050 1.00 91.75 76 ALA A N 1
ATOM 575 C CA . A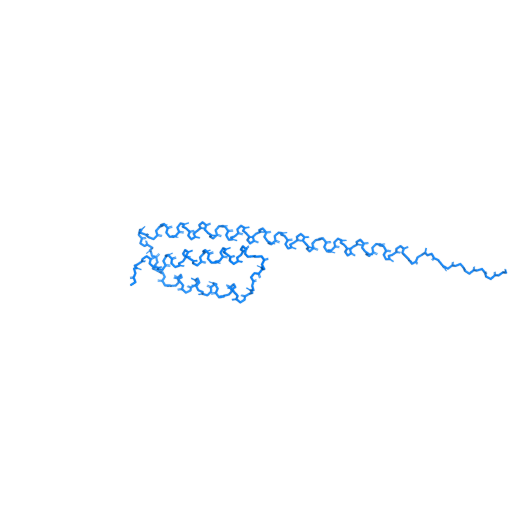LA A 1 76 ? 3.356 -0.882 -13.835 1.00 91.75 76 ALA A CA 1
ATOM 576 C C . ALA A 1 76 ? 3.028 -0.660 -15.324 1.00 91.75 76 ALA A C 1
ATOM 578 O O . ALA A 1 76 ? 3.712 -1.188 -16.204 1.00 91.75 76 ALA A O 1
ATOM 579 N N . ALA A 1 77 ? 1.999 0.136 -15.636 1.00 94.50 77 ALA A N 1
ATOM 580 C CA . ALA A 1 77 ? 1.680 0.503 -17.013 1.00 94.50 77 ALA A CA 1
ATOM 581 C C . ALA A 1 77 ? 2.750 1.405 -17.654 1.00 94.50 77 ALA A C 1
ATOM 583 O O . ALA A 1 77 ? 3.045 1.248 -18.837 1.00 94.50 77 ALA A O 1
ATOM 584 N N . GLU A 1 78 ? 3.357 2.318 -16.896 1.00 92.75 78 GLU A N 1
ATOM 585 C CA . GLU A 1 78 ? 4.478 3.152 -17.352 1.00 92.75 78 GLU A CA 1
ATOM 586 C C . GLU A 1 78 ? 5.710 2.320 -17.694 1.00 92.75 78 GLU A C 1
ATOM 588 O O . GLU A 1 78 ? 6.203 2.411 -18.816 1.00 92.75 78 GLU A O 1
ATOM 593 N N . VAL A 1 79 ? 6.137 1.430 -16.795 1.00 91.56 79 VAL A N 1
ATOM 594 C CA . VAL A 1 79 ? 7.281 0.537 -17.040 1.00 91.56 79 VAL A CA 1
ATOM 595 C C . VAL A 1 79 ? 7.057 -0.323 -18.288 1.00 91.56 79 VAL A C 1
ATOM 597 O O . VAL A 1 79 ? 7.946 -0.431 -19.134 1.00 91.56 79 VAL A O 1
ATOM 600 N N . ARG A 1 80 ? 5.855 -0.894 -18.458 1.00 94.94 80 ARG A N 1
ATOM 601 C CA . ARG A 1 80 ? 5.517 -1.686 -19.655 1.00 94.94 80 ARG A CA 1
ATOM 602 C C . ARG A 1 80 ? 5.600 -0.874 -20.949 1.00 94.94 80 ARG A C 1
ATOM 604 O O . ARG A 1 80 ? 6.080 -1.404 -21.949 1.00 94.94 80 ARG A O 1
ATOM 611 N N . ARG A 1 81 ? 5.156 0.388 -20.937 1.00 95.38 81 ARG A N 1
ATOM 612 C CA . ARG A 1 81 ? 5.274 1.287 -22.099 1.00 95.38 81 ARG A CA 1
ATOM 613 C C . ARG A 1 81 ? 6.739 1.548 -22.443 1.00 95.38 81 ARG A C 1
ATOM 615 O O . ARG A 1 81 ? 7.124 1.310 -23.582 1.00 95.38 81 ARG A O 1
ATOM 622 N N . SER A 1 82 ? 7.565 1.885 -21.452 1.00 93.38 82 SER A N 1
ATOM 623 C CA . SER A 1 82 ? 8.999 2.135 -21.654 1.00 93.38 82 SER A CA 1
ATOM 624 C C . SER A 1 82 ? 9.733 0.933 -22.259 1.00 93.38 82 SER A C 1
ATOM 626 O O . SER A 1 82 ? 10.569 1.095 -23.145 1.00 93.38 82 SER A O 1
ATOM 628 N N . ILE A 1 83 ? 9.402 -0.291 -21.833 1.00 94.94 83 ILE A N 1
ATOM 629 C CA . ILE A 1 83 ? 9.958 -1.516 -22.435 1.00 94.94 83 ILE A CA 1
ATOM 630 C C . ILE A 1 83 ? 9.542 -1.637 -23.910 1.00 94.94 83 ILE A C 1
ATOM 632 O O . ILE A 1 83 ? 10.373 -1.951 -24.764 1.00 94.94 83 ILE A O 1
ATOM 636 N N . GLY A 1 84 ? 8.271 -1.364 -24.220 1.00 94.19 84 GLY A N 1
ATOM 637 C CA . GLY A 1 84 ? 7.761 -1.364 -25.592 1.00 94.19 84 GLY A CA 1
ATOM 638 C C . GLY A 1 84 ? 8.495 -0.373 -26.501 1.00 94.19 84 GLY A C 1
ATOM 639 O O . GLY A 1 84 ? 8.864 -0.732 -27.623 1.00 94.19 84 GLY A O 1
ATOM 640 N N . ASP A 1 85 ? 8.772 0.828 -25.994 1.00 93.06 85 ASP A N 1
ATOM 641 C CA . ASP A 1 85 ? 9.492 1.879 -26.720 1.00 93.06 85 ASP A CA 1
ATOM 642 C C . ASP A 1 85 ? 10.946 1.477 -27.013 1.00 93.06 85 ASP A C 1
ATOM 644 O O . ASP A 1 85 ? 11.433 1.649 -28.134 1.00 93.06 85 ASP A O 1
ATOM 648 N N . VAL A 1 86 ? 11.628 0.855 -26.045 1.00 94.00 86 VAL A N 1
ATOM 649 C CA . VAL A 1 86 ? 12.989 0.323 -26.231 1.00 94.00 86 VAL A CA 1
ATOM 650 C C . VAL A 1 86 ? 13.016 -0.767 -27.304 1.00 94.00 86 VAL A C 1
ATOM 652 O O . VAL A 1 86 ? 13.882 -0.757 -28.183 1.00 94.00 86 VAL A O 1
ATOM 655 N N . GLU A 1 87 ? 12.064 -1.699 -27.281 1.00 92.81 87 GLU A N 1
ATOM 656 C CA . GLU A 1 87 ? 11.977 -2.768 -28.282 1.00 92.81 87 GLU A CA 1
ATOM 657 C C . GLU A 1 87 ? 11.626 -2.245 -29.681 1.00 92.81 87 GLU A C 1
ATOM 659 O O . GLU A 1 87 ? 12.104 -2.773 -30.693 1.00 92.81 87 GLU A O 1
ATOM 664 N N . LEU A 1 88 ? 10.819 -1.186 -29.776 1.00 91.25 88 LEU A N 1
ATOM 665 C CA . LEU A 1 88 ? 10.581 -0.489 -31.037 1.00 91.25 88 LEU A CA 1
ATOM 666 C C . LEU A 1 88 ? 11.868 0.173 -31.549 1.00 91.25 88 LEU A C 1
ATOM 668 O O . LEU A 1 88 ? 12.256 -0.070 -32.693 1.00 91.25 88 LEU A O 1
ATOM 672 N N . GLY A 1 89 ? 12.576 0.922 -30.700 1.00 91.44 89 GLY A N 1
ATOM 673 C CA . GLY A 1 89 ? 13.849 1.558 -31.052 1.00 91.44 89 GLY A CA 1
ATOM 674 C C . GLY A 1 89 ? 14.897 0.552 -31.539 1.00 91.44 89 GLY A C 1
ATOM 675 O O . GLY A 1 89 ? 15.523 0.750 -32.581 1.00 91.44 89 GLY A O 1
ATOM 676 N N . ARG A 1 90 ? 15.020 -0.597 -30.861 1.00 90.88 90 ARG A N 1
ATOM 677 C CA . ARG A 1 90 ? 15.905 -1.705 -31.270 1.00 90.88 90 ARG A CA 1
ATOM 678 C C . ARG A 1 90 ? 15.531 -2.310 -32.620 1.00 90.88 90 ARG A C 1
ATOM 680 O O . ARG A 1 90 ? 16.413 -2.781 -33.339 1.00 90.88 90 ARG A O 1
ATOM 687 N N . ARG A 1 91 ? 14.241 -2.368 -32.960 1.00 88.44 91 ARG A N 1
ATOM 688 C CA . ARG A 1 91 ? 13.779 -2.849 -34.273 1.00 88.44 91 ARG A CA 1
ATOM 689 C C . ARG A 1 91 ? 14.103 -1.847 -35.375 1.00 88.44 91 ARG A C 1
ATOM 691 O O . ARG A 1 91 ? 14.646 -2.248 -36.400 1.00 88.44 91 ARG A O 1
ATOM 698 N N . VAL A 1 92 ? 13.846 -0.561 -35.138 1.00 90.25 92 VAL A N 1
ATOM 699 C CA . VAL A 1 92 ? 14.160 0.515 -36.089 1.00 90.25 92 VAL A CA 1
ATOM 700 C C . VAL A 1 92 ? 15.665 0.573 -36.368 1.00 90.25 92 VAL A C 1
ATOM 702 O O . VAL A 1 92 ? 16.069 0.548 -37.528 1.00 90.25 92 VAL A O 1
ATOM 705 N N . ALA A 1 93 ? 16.507 0.548 -35.330 1.00 87.62 93 ALA A N 1
ATOM 706 C CA . ALA A 1 93 ? 17.964 0.566 -35.480 1.00 87.62 93 ALA A CA 1
ATOM 707 C C . ALA A 1 93 ? 18.496 -0.627 -36.298 1.00 87.62 93 ALA A C 1
ATOM 709 O O . ALA A 1 93 ? 19.357 -0.454 -37.161 1.00 87.62 93 ALA A O 1
ATOM 710 N N . ARG A 1 94 ? 17.947 -1.833 -36.084 1.00 86.12 94 ARG A N 1
ATOM 711 C CA . ARG A 1 94 ? 18.290 -3.019 -36.887 1.00 86.12 94 ARG A CA 1
ATOM 712 C C . ARG A 1 94 ? 17.932 -2.847 -38.364 1.00 86.12 94 ARG A C 1
ATOM 714 O O . ARG A 1 94 ? 18.719 -3.256 -39.209 1.00 86.12 94 ARG A O 1
ATOM 721 N N . GLY A 1 95 ? 16.802 -2.203 -38.665 1.00 82.06 95 GLY A N 1
ATOM 722 C CA . GLY A 1 95 ? 16.380 -1.913 -40.037 1.00 82.06 95 GLY A CA 1
ATOM 723 C C . GLY A 1 95 ? 17.368 -1.025 -40.799 1.00 82.06 95 GLY A C 1
ATOM 724 O O . GLY A 1 95 ? 17.670 -1.312 -41.954 1.00 82.06 95 GLY A O 1
ATOM 725 N N . TYR A 1 96 ? 17.938 -0.011 -40.141 1.00 76.31 96 TYR A N 1
ATOM 726 C CA . TYR A 1 96 ? 18.974 0.843 -40.738 1.00 76.31 96 TYR A CA 1
ATOM 727 C C . TYR A 1 96 ? 20.332 0.139 -40.885 1.00 76.31 96 TYR A C 1
ATOM 729 O O . TYR A 1 96 ? 21.046 0.382 -41.856 1.00 76.31 96 TYR A O 1
ATOM 737 N N . GLY A 1 97 ? 20.683 -0.766 -39.965 1.00 66.38 97 GLY A N 1
ATOM 738 C CA . GLY A 1 97 ? 21.914 -1.560 -40.064 1.00 66.38 97 GLY A CA 1
ATOM 739 C C . GLY A 1 97 ? 21.944 -2.484 -41.287 1.00 66.38 97 GLY A C 1
ATOM 740 O O . GLY A 1 97 ? 23.000 -2.693 -41.877 1.00 66.38 97 GLY A O 1
ATOM 741 N N . THR A 1 98 ? 20.786 -2.991 -41.718 1.00 59.22 98 THR A N 1
ATOM 742 C CA . THR A 1 98 ? 20.671 -3.848 -42.910 1.00 59.22 98 THR A CA 1
ATOM 743 C C . THR A 1 98 ? 20.724 -3.094 -44.239 1.00 59.22 98 THR A C 1
ATOM 745 O O . THR A 1 98 ? 21.141 -3.673 -45.238 1.00 59.22 98 THR A O 1
ATOM 748 N N . THR A 1 99 ? 20.365 -1.809 -44.281 1.00 58.47 99 THR A N 1
ATOM 749 C CA . THR A 1 99 ? 20.453 -0.981 -45.501 1.00 58.47 99 THR A CA 1
ATOM 750 C C . THR A 1 99 ? 21.825 -0.326 -45.701 1.00 58.47 99 THR A C 1
ATOM 752 O O . THR A 1 99 ? 22.091 0.192 -46.781 1.00 58.47 99 THR A O 1
ATOM 755 N N . GLY A 1 100 ? 22.716 -0.372 -44.702 1.00 52.53 100 GLY A N 1
ATOM 756 C CA . GLY A 1 100 ? 24.054 0.234 -44.753 1.00 52.53 100 GLY A CA 1
ATOM 757 C C . GLY A 1 100 ? 25.176 -0.620 -45.370 1.00 52.53 100 GLY A C 1
ATOM 758 O O . GLY A 1 100 ? 26.275 -0.106 -45.542 1.00 52.53 100 GLY A O 1
ATOM 759 N N . VAL A 1 101 ? 24.941 -1.897 -45.715 1.00 53.28 101 VAL A N 1
ATOM 760 C CA . VAL A 1 101 ? 25.990 -2.832 -46.208 1.00 53.28 101 VAL A CA 1
ATOM 761 C C . VAL A 1 101 ? 25.710 -3.330 -47.636 1.00 53.28 101 VAL A C 1
ATOM 763 O O . VAL A 1 101 ? 26.043 -4.450 -48.008 1.00 53.28 101 VAL A O 1
ATOM 766 N N . ALA A 1 102 ? 25.088 -2.499 -48.472 1.00 54.00 102 ALA A N 1
ATOM 767 C CA . ALA A 1 102 ? 24.882 -2.806 -49.890 1.00 54.00 102 ALA A CA 1
ATOM 768 C C . ALA A 1 102 ? 25.167 -1.587 -50.776 1.00 54.00 102 ALA A C 1
ATOM 770 O O . ALA A 1 102 ? 24.302 -1.143 -51.522 1.00 54.00 102 ALA A O 1
ATOM 771 N N . SER A 1 103 ? 26.362 -0.999 -50.679 1.00 55.81 103 SER A N 1
ATOM 772 C CA . SER A 1 103 ? 26.881 -0.026 -51.657 1.00 55.81 103 SER A CA 1
ATOM 773 C C . SER A 1 103 ? 28.398 0.095 -51.510 1.00 55.81 103 SER A C 1
ATOM 775 O O . SER A 1 103 ? 28.867 0.728 -50.570 1.00 55.81 103 SER A O 1
ATOM 777 N N . GLY A 1 104 ? 29.168 -0.510 -52.419 1.00 56.09 104 GLY A N 1
ATOM 778 C CA . GLY A 1 104 ? 30.612 -0.253 -52.487 1.00 56.09 104 GLY A CA 1
ATOM 779 C C . GLY A 1 104 ? 31.510 -1.368 -53.017 1.00 56.09 104 GLY A C 1
ATOM 780 O O . GLY A 1 104 ? 32.722 -1.215 -52.961 1.00 56.09 104 GLY A O 1
ATOM 781 N N . GLY A 1 105 ? 30.966 -2.471 -53.534 1.00 55.53 105 GLY A N 1
ATOM 782 C CA . GLY A 1 105 ? 31.705 -3.340 -54.451 1.00 55.53 105 GLY A CA 1
ATOM 783 C C . GLY A 1 105 ? 31.606 -2.775 -55.864 1.00 55.53 105 GLY A C 1
ATOM 784 O O . GLY A 1 105 ? 30.710 -3.159 -56.606 1.00 55.53 105 GLY A O 1
ATOM 785 N N . LEU A 1 106 ? 32.479 -1.831 -56.213 1.00 54.97 106 LEU A N 1
ATOM 786 C CA . LEU A 1 106 ? 32.744 -1.450 -57.601 1.00 54.97 106 LEU A CA 1
ATOM 787 C C . LEU A 1 106 ? 34.253 -1.506 -57.805 1.00 54.97 106 LEU A C 1
ATOM 789 O O . LEU A 1 106 ? 34.982 -0.531 -57.648 1.00 54.97 106 LEU A O 1
ATOM 793 N N . ASP A 1 107 ? 34.673 -2.731 -58.088 1.00 65.50 107 ASP A N 1
ATOM 794 C CA . ASP A 1 107 ? 35.876 -3.048 -58.831 1.00 65.50 107 ASP A CA 1
ATOM 795 C C . ASP A 1 107 ? 35.711 -2.482 -60.250 1.00 65.50 107 ASP A C 1
ATOM 797 O O . ASP A 1 107 ? 34.804 -2.881 -60.981 1.00 65.50 107 ASP A O 1
ATOM 801 N N . TRP A 1 108 ? 36.547 -1.510 -60.607 1.00 53.81 108 TRP A N 1
ATOM 802 C CA . TRP A 1 108 ? 36.887 -1.209 -61.994 1.00 53.81 108 TRP A CA 1
ATOM 803 C C . TRP A 1 108 ? 38.388 -0.957 -62.054 1.00 53.81 108 TRP A C 1
ATOM 805 O O . TRP A 1 108 ? 38.865 0.176 -62.041 1.00 53.81 108 TRP A O 1
ATOM 815 N N . ALA A 1 109 ? 39.132 -2.058 -62.106 1.00 59.66 109 ALA A N 1
ATOM 816 C CA . ALA A 1 109 ? 40.339 -2.109 -62.910 1.00 59.66 109 ALA A CA 1
ATOM 817 C C . ALA A 1 109 ? 40.015 -1.679 -64.356 1.00 59.66 109 ALA A C 1
ATOM 819 O O . ALA A 1 109 ? 39.049 -2.164 -64.953 1.00 59.66 109 ALA A O 1
ATOM 820 N N . GLY A 1 110 ? 40.830 -0.775 -64.901 1.00 51.53 110 GLY A N 1
ATOM 821 C CA . GLY A 1 110 ? 40.746 -0.275 -66.274 1.00 51.53 110 GLY A CA 1
ATOM 822 C C . GLY A 1 110 ? 41.632 0.937 -66.478 1.00 51.53 110 GLY A C 1
ATOM 823 O O . GLY A 1 110 ? 41.088 2.057 -66.393 1.00 51.53 110 GLY A O 1
#

pLDDT: mean 88.55, std 13.01, range [51.53, 98.19]

Foldseek 3Di:
DDLQVLLLVLLVLLVVLLVQLPDPDNDDPVVVVVSVVVNVVSVVPHDPDRDPVSVVSNVSSVVSVVSSVVSVVVVVVVVVVVVVVVVVVVVVVVVVVVVPPPDDPDDDDD

Radius of gyration: 26.72 Å; chains: 1; bounding box: 58×21×91 Å